Protein AF-A0A9W9Z8R6-F1 (afdb_monomer)

pLDDT: mean 85.92, std 13.2, range [39.03, 97.69]

Sequence (100 aa):
MADQSNQRGYLFNCDHVYNLDVVEKFFLEMEEKHGLNNISTEKLYFGVNRMAEICEATIPQLQMDFAVFVVHANESRLSINEDDAGIGYAKVYRALLQAT

Foldseek 3Di:
DPDLDAFEEEEEEEPPPDDCVVVVVVVVVCCVPPVNHHYDYDYDYYYLVCLVVCLPPNLQPDQGPAYHYDYDPVPPDDDAPDPPCPGPCVSVVVSRVVND

Organism: NCBI:txid174260

Nearest PDB structures (foldseek):
  9ita-assembly1_A  TM=5.403E-01  e=4.714E-01  Homo sapiens
  1b0a-assembly1_A  TM=5.244E-01  e=5.746E-01  Escherichia coli K-12
  3jvd-assembly1_B  TM=5.606E-01  e=3.198E+00  Corynebacterium glutamicum
  6v6y-assembly1_A-2  TM=4.635E-01  e=1.448E+00  Thermus thermophilus HB8
  6s4f-assembly1_B  TM=4.436E-01  e=1.765E+00  Homo sapiens

Solvent-accessible surface area (backbone atoms only — not comparable to full-atom values): 6067 Å² total; per-residue (Å²): 130,82,81,80,59,71,36,36,34,38,39,33,28,56,69,67,70,55,72,63,67,60,57,53,50,49,52,54,53,44,25,75,74,68,68,52,59,58,75,44,76,47,82,48,74,43,43,78,94,42,45,65,54,42,36,73,63,46,48,75,71,52,88,42,68,40,7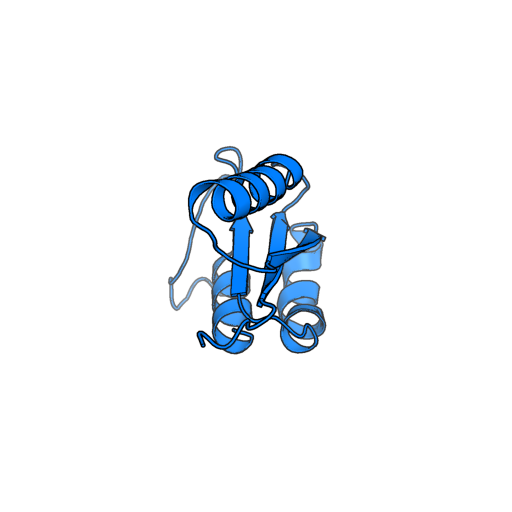5,44,80,54,82,44,90,86,55,94,71,90,56,68,84,53,92,83,44,90,56,70,58,27,47,49,52,55,32,48,6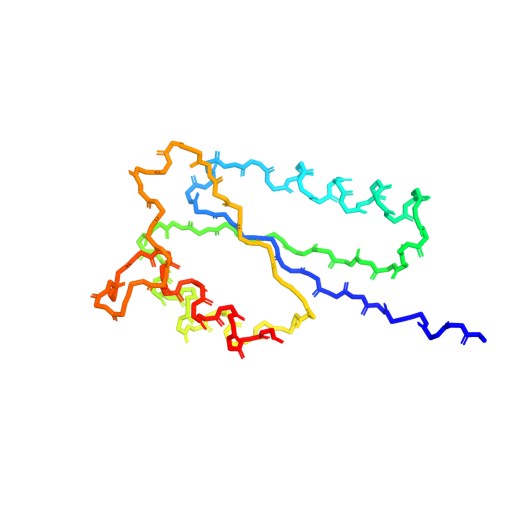8,73,42,85

Radius of gyration: 14.65 Å; Cα contacts (8 Å, |Δi|>4): 138; chains: 1; bounding box: 39×28×40 Å

Structure (mmCIF, N/CA/C/O backbone):
data_AF-A0A9W9Z8R6-F1
#
_entry.id   AF-A0A9W9Z8R6-F1
#
loop_
_atom_site.group_PDB
_atom_site.id
_atom_site.type_symbol
_atom_site.label_atom_id
_atom_site.label_alt_id
_atom_site.label_comp_id
_atom_site.label_asym_id
_atom_site.label_entity_id
_atom_site.label_seq_id
_atom_site.pdbx_PDB_ins_code
_atom_site.Cartn_x
_atom_site.Cartn_y
_atom_site.Cartn_z
_atom_site.occupancy
_atom_site.B_iso_or_equiv
_atom_site.auth_seq_id
_atom_site.auth_comp_id
_atom_site.auth_asym_id
_atom_site.auth_atom_id
_atom_site.pdbx_PDB_model_num
ATOM 1 N N . MET A 1 1 ? -27.881 -9.559 15.141 1.00 39.03 1 MET A N 1
ATOM 2 C CA . MET A 1 1 ? -26.494 -9.450 15.629 1.00 39.03 1 MET A CA 1
ATOM 3 C C . MET A 1 1 ? -25.654 -9.282 14.383 1.00 39.03 1 MET A C 1
ATOM 5 O O . MET A 1 1 ? -25.694 -10.181 13.555 1.00 39.03 1 MET A O 1
ATOM 9 N N . ALA A 1 2 ? -25.100 -8.091 14.150 1.00 48.62 2 ALA A N 1
ATOM 10 C CA . ALA A 1 2 ? -24.265 -7.862 12.975 1.00 48.62 2 ALA A CA 1
ATOM 11 C C . ALA A 1 2 ? -23.006 -8.716 13.132 1.00 48.62 2 ALA A C 1
ATOM 13 O O . ALA A 1 2 ? -22.388 -8.688 14.196 1.00 48.62 2 ALA A O 1
ATOM 14 N N . ASP A 1 3 ? -22.710 -9.521 12.121 1.00 51.78 3 ASP A N 1
ATOM 15 C CA . ASP A 1 3 ? -21.491 -10.314 12.055 1.00 51.78 3 ASP A CA 1
ATOM 16 C C . ASP A 1 3 ? -20.299 -9.348 12.139 1.00 51.78 3 ASP A C 1
ATOM 18 O O . ASP A 1 3 ? -20.171 -8.439 11.318 1.00 51.78 3 ASP A O 1
ATOM 22 N N . GLN A 1 4 ? -19.508 -9.444 13.208 1.00 56.75 4 GLN A N 1
ATOM 23 C CA . GLN A 1 4 ? -18.344 -8.585 13.426 1.00 56.75 4 GLN A CA 1
ATOM 24 C C . GLN A 1 4 ? -17.186 -9.142 12.597 1.00 56.75 4 GLN A C 1
ATOM 26 O O . GLN A 1 4 ? -16.316 -9.837 13.118 1.00 56.75 4 GLN A O 1
ATOM 31 N N . SER A 1 5 ? -17.193 -8.886 11.290 1.00 65.69 5 SER A N 1
ATOM 32 C CA . SER A 1 5 ? -16.091 -9.283 10.416 1.00 65.69 5 SER A CA 1
ATOM 33 C C . SER A 1 5 ? -14.852 -8.440 10.730 1.00 65.69 5 SER A C 1
ATOM 35 O O . SER A 1 5 ? -14.858 -7.235 10.489 1.00 65.69 5 SER A O 1
ATOM 37 N N . ASN A 1 6 ? -13.791 -9.069 11.245 1.00 84.50 6 ASN A N 1
ATOM 38 C CA . ASN A 1 6 ? -12.450 -8.479 11.260 1.00 84.50 6 ASN A CA 1
ATOM 39 C C . ASN A 1 6 ? -12.050 -8.146 9.818 1.00 84.50 6 ASN A C 1
ATOM 41 O O . ASN A 1 6 ? -12.064 -9.050 8.987 1.00 84.50 6 ASN A O 1
ATOM 45 N N . GLN A 1 7 ? -11.689 -6.894 9.533 1.00 89.88 7 GLN A N 1
ATOM 46 C CA . GLN A 1 7 ? -11.213 -6.494 8.208 1.00 89.88 7 GLN A CA 1
ATOM 47 C C . GLN A 1 7 ? -9.703 -6.270 8.241 1.00 89.88 7 GLN A C 1
ATOM 49 O O . GLN A 1 7 ? -9.191 -5.478 9.033 1.00 89.88 7 GLN A O 1
ATOM 54 N N . ARG A 1 8 ? -8.969 -6.942 7.361 1.00 92.94 8 ARG A N 1
ATOM 55 C CA . ARG A 1 8 ? -7.525 -6.779 7.206 1.00 92.94 8 ARG A CA 1
ATOM 56 C C . ARG A 1 8 ? -7.216 -5.889 6.011 1.00 92.94 8 ARG A C 1
ATOM 58 O O . ARG A 1 8 ? -7.429 -6.267 4.863 1.00 92.94 8 ARG A O 1
ATOM 65 N N . GLY A 1 9 ? -6.698 -4.704 6.300 1.00 94.31 9 GLY A N 1
ATOM 66 C CA . GLY A 1 9 ? -6.255 -3.728 5.317 1.00 94.31 9 GLY A CA 1
ATOM 67 C C . GLY A 1 9 ? -4.743 -3.725 5.133 1.00 94.31 9 GLY A C 1
ATOM 68 O O . GLY A 1 9 ? -3.992 -3.922 6.087 1.00 94.31 9 GLY A O 1
ATOM 69 N N . TYR A 1 10 ? -4.284 -3.408 3.926 1.00 97.56 10 TYR A N 1
ATOM 70 C CA . TYR A 1 10 ? -2.888 -3.032 3.688 1.00 97.56 10 TYR A CA 1
ATOM 71 C C . TYR A 1 10 ? -2.783 -1.594 3.182 1.00 97.56 10 TYR A C 1
ATOM 73 O O . TYR A 1 10 ? -3.492 -1.181 2.265 1.00 97.56 10 TYR A O 1
ATOM 81 N N . LEU A 1 11 ? -1.871 -0.834 3.780 1.00 97.69 11 LEU A N 1
ATOM 82 C CA . LEU A 1 11 ? -1.538 0.536 3.424 1.00 97.69 11 LEU A CA 1
ATOM 83 C C . LEU A 1 11 ? -0.210 0.527 2.672 1.00 97.69 11 LEU A C 1
ATOM 85 O O . LEU A 1 11 ? 0.800 0.057 3.190 1.00 97.69 11 LEU A O 1
ATOM 89 N N . PHE A 1 12 ? -0.201 1.065 1.464 1.00 95.94 12 PHE A N 1
ATOM 90 C CA . PHE A 1 12 ? 0.950 1.050 0.575 1.00 95.94 12 PHE A CA 1
ATOM 91 C C . PHE A 1 12 ? 1.396 2.477 0.261 1.00 95.94 12 PHE A C 1
ATOM 93 O O . PHE A 1 12 ? 0.557 3.338 0.007 1.00 95.94 12 PHE A O 1
ATOM 100 N N . ASN A 1 13 ? 2.701 2.735 0.220 1.00 94.31 13 ASN A N 1
ATOM 101 C CA . ASN A 1 13 ? 3.255 3.987 -0.302 1.00 94.31 13 ASN A CA 1
ATOM 102 C C . ASN A 1 13 ? 4.625 3.743 -0.944 1.00 94.31 13 ASN A C 1
ATOM 104 O O . ASN A 1 13 ? 5.413 2.921 -0.471 1.00 94.31 13 ASN A O 1
ATOM 108 N N . CYS A 1 14 ? 4.907 4.461 -2.028 1.00 90.25 14 CYS A N 1
ATOM 109 C CA . CYS A 1 14 ? 6.182 4.360 -2.720 1.00 90.25 14 CYS A CA 1
ATOM 110 C C . CYS A 1 14 ? 7.218 5.313 -2.102 1.00 90.25 14 CYS A C 1
ATOM 112 O O . CYS A 1 14 ? 6.877 6.410 -1.682 1.00 90.25 14 CYS A O 1
ATOM 114 N N . ASP A 1 15 ? 8.485 4.907 -2.026 1.00 89.69 15 ASP A N 1
ATOM 115 C CA . ASP A 1 15 ? 9.634 5.739 -1.622 1.00 89.69 15 ASP A CA 1
ATOM 116 C C . ASP A 1 15 ? 9.494 6.488 -0.274 1.00 89.69 15 ASP A C 1
ATOM 118 O O . ASP A 1 15 ? 10.254 7.413 0.001 1.00 89.69 15 ASP A O 1
ATOM 122 N N . HIS A 1 16 ? 8.562 6.076 0.595 1.00 91.56 16 HIS A N 1
ATOM 123 C CA . HIS A 1 16 ? 8.258 6.734 1.877 1.00 91.56 16 HIS A CA 1
ATOM 124 C C . HIS A 1 16 ? 7.922 8.231 1.739 1.00 91.56 16 HIS A C 1
ATOM 126 O O . HIS A 1 16 ? 8.163 9.019 2.656 1.00 91.56 16 HIS A O 1
ATOM 132 N N . VAL A 1 17 ? 7.362 8.647 0.600 1.00 91.56 17 VAL A N 1
ATOM 133 C CA . VAL A 1 17 ? 6.994 10.053 0.363 1.00 91.56 17 VAL A CA 1
ATOM 134 C C . VAL A 1 17 ? 5.793 10.505 1.196 1.00 91.56 17 VAL A C 1
ATOM 136 O O . VAL A 1 17 ? 5.526 11.703 1.283 1.00 91.56 17 VAL A O 1
ATOM 139 N N . TYR A 1 18 ? 5.063 9.569 1.809 1.00 93.19 18 TYR A N 1
ATOM 140 C CA . TYR A 1 18 ? 3.943 9.851 2.698 1.00 93.19 18 TYR A CA 1
ATOM 141 C C . TYR A 1 18 ? 4.011 9.004 3.972 1.00 93.19 18 TYR A C 1
ATOM 143 O O . TYR A 1 18 ? 4.305 7.816 3.909 1.00 93.19 18 TYR A O 1
ATOM 151 N N . ASN A 1 19 ? 3.675 9.583 5.129 1.00 95.00 19 ASN A N 1
ATOM 152 C CA . ASN A 1 19 ? 3.594 8.828 6.380 1.00 95.00 19 ASN A CA 1
ATOM 153 C C . ASN A 1 19 ? 2.261 8.063 6.496 1.00 95.00 19 ASN A C 1
ATOM 155 O O . ASN A 1 19 ? 1.223 8.650 6.805 1.00 95.00 19 ASN A O 1
ATOM 159 N N . LEU A 1 20 ? 2.303 6.741 6.323 1.00 97.12 20 LEU A N 1
ATOM 160 C CA . LEU A 1 20 ? 1.145 5.851 6.444 1.00 97.12 20 LEU A CA 1
ATOM 161 C C . LEU A 1 20 ? 0.515 5.812 7.848 1.00 97.12 20 LEU A C 1
ATOM 163 O O . LEU A 1 20 ? -0.651 5.436 7.954 1.00 97.12 20 LEU A O 1
ATOM 167 N N . ASP A 1 21 ? 1.206 6.258 8.905 1.00 97.00 21 ASP A N 1
ATOM 168 C CA . ASP A 1 21 ? 0.615 6.387 10.250 1.00 97.00 21 ASP A CA 1
ATOM 169 C C . ASP A 1 21 ? -0.583 7.344 10.257 1.00 97.00 21 ASP A C 1
ATOM 171 O O . ASP A 1 21 ? -1.519 7.179 11.036 1.00 97.00 21 ASP A O 1
ATOM 175 N N . VAL A 1 22 ? -0.578 8.346 9.371 1.00 96.69 22 VAL A N 1
ATOM 176 C CA . VAL A 1 22 ? -1.686 9.301 9.242 1.00 96.69 22 VAL A CA 1
ATOM 177 C C . VAL A 1 22 ? -2.946 8.604 8.723 1.00 96.69 22 VAL A C 1
ATOM 179 O O . VAL A 1 22 ? -4.045 8.897 9.190 1.00 96.69 22 VAL A O 1
ATOM 182 N N . VAL A 1 23 ? -2.795 7.655 7.794 1.00 96.31 23 VAL A N 1
ATOM 183 C CA . VAL A 1 23 ? -3.918 6.887 7.232 1.00 96.31 23 VAL A CA 1
ATOM 184 C C . VAL A 1 23 ? -4.402 5.822 8.211 1.00 96.31 23 VAL A C 1
ATOM 186 O O . VAL A 1 23 ? -5.605 5.665 8.390 1.00 96.31 23 VAL A O 1
ATOM 189 N N . GLU A 1 24 ? -3.490 5.131 8.895 1.00 96.19 24 GLU A N 1
ATOM 190 C CA . GLU A 1 24 ? -3.854 4.200 9.970 1.00 96.19 24 GLU A CA 1
ATOM 191 C C . GLU A 1 24 ? -4.651 4.910 11.071 1.00 96.19 24 GLU A C 1
ATOM 193 O O . GLU A 1 24 ? -5.725 4.451 11.458 1.00 96.19 24 GLU A O 1
ATOM 198 N N . LYS A 1 25 ? -4.188 6.085 11.516 1.00 95.94 25 LYS A N 1
ATOM 199 C CA . LYS A 1 25 ? -4.909 6.892 12.504 1.00 95.94 25 LYS A CA 1
ATOM 200 C C . LYS A 1 25 ? -6.300 7.302 12.015 1.00 95.94 25 LYS A C 1
ATOM 202 O O . LYS A 1 25 ? -7.234 7.306 12.810 1.00 95.94 25 LYS A O 1
ATOM 207 N N . PHE A 1 26 ? -6.453 7.619 10.729 1.00 94.56 26 PHE A N 1
ATOM 208 C CA . PHE A 1 26 ? -7.766 7.904 10.150 1.00 94.56 26 PHE A CA 1
ATOM 209 C C . PHE A 1 26 ? -8.719 6.708 10.284 1.00 94.56 26 PHE A C 1
ATOM 211 O O . PHE A 1 26 ? -9.860 6.903 10.696 1.00 94.56 26 PHE A O 1
ATOM 218 N N . PHE A 1 27 ? -8.263 5.482 10.007 1.00 93.19 27 PHE A N 1
ATOM 219 C CA . PHE A 1 27 ? -9.092 4.290 10.208 1.00 93.19 27 PHE A CA 1
ATOM 220 C C . PHE A 1 27 ? -9.483 4.106 11.675 1.00 93.19 27 PHE A C 1
ATOM 222 O O . PHE A 1 27 ? -10.670 3.956 11.946 1.00 93.19 27 PHE A O 1
ATOM 229 N N . LEU A 1 28 ?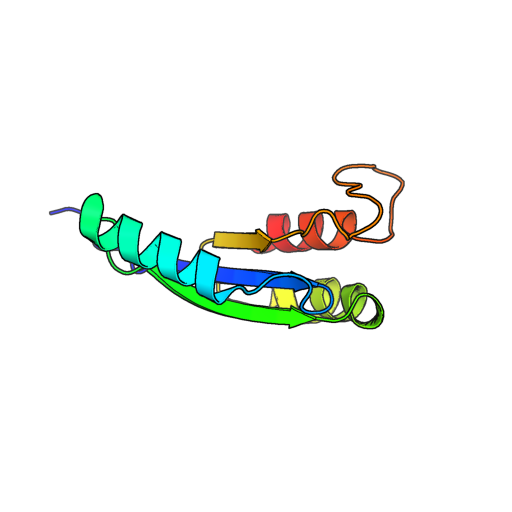 -8.539 4.236 12.612 1.00 91.44 28 LEU A N 1
ATOM 230 C CA . LEU A 1 28 ? -8.821 4.146 14.053 1.00 91.44 28 LEU A CA 1
ATOM 231 C C . LEU A 1 28 ? -9.871 5.176 14.513 1.00 91.44 28 LEU A C 1
ATOM 233 O O . LEU A 1 28 ? -10.793 4.847 15.256 1.00 91.44 28 LEU A O 1
ATOM 237 N N . GLU A 1 29 ? -9.776 6.424 14.044 1.00 92.88 29 GLU A N 1
ATOM 238 C CA . GLU A 1 29 ? -10.776 7.453 14.359 1.00 92.88 29 GLU A CA 1
ATOM 239 C C . GLU A 1 29 ? -12.153 7.143 13.749 1.00 92.88 29 GLU A C 1
ATOM 241 O O . GLU A 1 29 ? -13.183 7.489 14.333 1.00 92.88 29 GLU A O 1
ATOM 246 N N . MET A 1 30 ? -12.190 6.519 12.569 1.00 89.12 30 MET A N 1
ATOM 247 C CA . MET A 1 30 ? -13.434 6.112 11.915 1.00 89.12 30 MET A CA 1
ATOM 248 C C . MET A 1 30 ? -14.094 4.928 12.625 1.00 89.12 30 MET A C 1
ATOM 250 O O . MET A 1 30 ? -15.321 4.911 12.742 1.00 89.12 30 MET A O 1
ATOM 254 N N . GLU A 1 31 ? -13.310 3.980 13.138 1.00 88.12 31 GLU A N 1
ATOM 255 C CA . GLU A 1 31 ? -13.803 2.913 14.014 1.00 88.12 31 GLU A CA 1
ATOM 256 C C . GLU A 1 31 ? -14.476 3.485 15.259 1.00 88.12 31 GLU A C 1
ATOM 258 O O . GLU A 1 31 ? -15.642 3.186 15.526 1.00 88.12 31 GLU A O 1
ATOM 263 N N . GLU A 1 32 ? -13.788 4.390 15.963 1.00 87.62 32 GLU A N 1
ATOM 264 C CA . GLU A 1 32 ? -14.299 5.023 17.182 1.00 87.62 32 GLU A CA 1
ATOM 265 C C . GLU A 1 32 ? 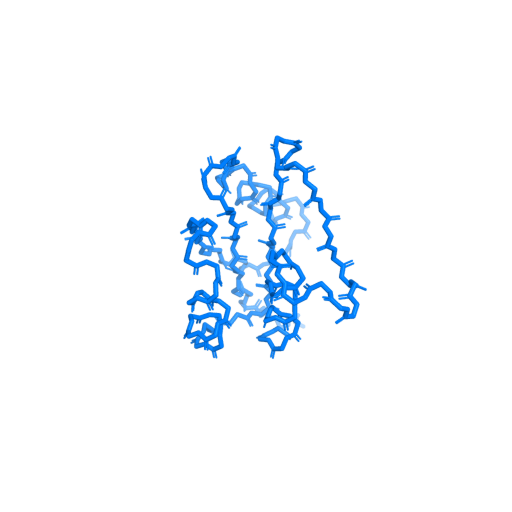-15.589 5.820 16.924 1.00 87.62 32 GLU A C 1
ATOM 267 O O . GLU A 1 32 ? -16.550 5.727 17.690 1.00 87.62 32 GLU A O 1
ATOM 272 N N . LYS A 1 33 ? -15.636 6.600 15.835 1.00 90.06 33 LYS A N 1
ATOM 273 C CA . LYS A 1 33 ? -16.764 7.503 15.543 1.00 90.06 33 LYS A CA 1
ATOM 274 C C . LYS A 1 33 ? -17.970 6.814 14.916 1.00 90.06 33 LYS A C 1
ATOM 276 O O . LYS A 1 33 ? -19.097 7.247 15.155 1.00 90.06 33 LYS A O 1
ATOM 281 N N . HIS A 1 34 ? -17.750 5.808 14.074 1.00 86.12 34 HIS A N 1
ATOM 282 C CA . HIS A 1 34 ? -18.801 5.227 13.233 1.00 86.12 34 HIS A CA 1
ATOM 283 C C . HIS A 1 34 ? -19.119 3.768 13.561 1.00 86.12 34 HIS A C 1
ATOM 285 O O . HIS A 1 34 ? -20.018 3.200 12.943 1.00 86.12 34 HIS A O 1
ATOM 291 N N . GLY A 1 35 ? -18.431 3.165 14.535 1.00 78.50 35 GLY A N 1
ATOM 292 C CA . GLY A 1 35 ? -18.648 1.769 14.906 1.00 78.50 35 GLY A CA 1
ATOM 293 C C . GLY A 1 35 ? -18.262 0.796 13.792 1.00 78.50 35 GLY A C 1
ATOM 294 O O . GLY A 1 35 ? -18.839 -0.291 13.708 1.00 78.50 35 GLY A O 1
ATOM 295 N N . LEU A 1 36 ? -17.321 1.193 12.921 1.00 75.44 36 LEU A N 1
ATOM 296 C CA . LEU A 1 36 ? -16.589 0.230 12.101 1.00 75.44 36 LEU A CA 1
ATOM 297 C C . LEU A 1 36 ? -15.801 -0.632 13.087 1.00 75.44 36 LEU A C 1
ATOM 299 O O . LEU A 1 36 ? -15.085 -0.092 13.923 1.00 75.44 36 LEU A O 1
ATOM 303 N N . ASN A 1 37 ? -16.005 -1.944 13.064 1.00 72.62 37 ASN A N 1
ATOM 304 C CA . ASN A 1 37 ? -15.392 -2.819 14.055 1.00 72.62 37 ASN A CA 1
ATOM 305 C C . ASN A 1 37 ? -14.257 -3.616 13.414 1.00 72.62 37 ASN A C 1
ATOM 307 O O . ASN A 1 37 ? -14.481 -4.332 12.440 1.00 72.62 37 ASN A O 1
ATOM 311 N N . ASN A 1 38 ? -13.089 -3.555 14.050 1.00 84.81 38 ASN A N 1
ATOM 312 C CA . ASN A 1 38 ? -11.951 -4.456 13.892 1.00 84.81 38 ASN A CA 1
ATOM 313 C C . ASN A 1 38 ? -11.226 -4.414 12.531 1.00 84.81 38 ASN A C 1
ATOM 315 O O . ASN A 1 38 ? -10.859 -5.452 11.970 1.00 84.81 38 ASN A O 1
ATOM 319 N N . ILE A 1 39 ? -10.985 -3.214 12.021 1.00 90.75 39 ILE A N 1
ATOM 320 C CA . ILE A 1 39 ? -10.025 -2.912 10.967 1.00 90.75 39 ILE A CA 1
ATOM 321 C C . ILE A 1 39 ? -8.606 -3.031 11.540 1.00 90.75 39 ILE A C 1
ATOM 323 O O . ILE A 1 39 ? -8.144 -2.211 12.327 1.00 90.75 39 ILE A O 1
ATOM 327 N N . SER A 1 40 ? -7.871 -4.043 11.094 1.00 92.31 40 SER A N 1
ATOM 328 C CA . SER A 1 40 ? -6.424 -4.139 11.304 1.00 92.31 40 SER A CA 1
ATOM 329 C C . SER A 1 40 ? -5.696 -3.716 10.036 1.00 92.31 40 SER A C 1
ATOM 331 O O . SER A 1 40 ? -5.999 -4.246 8.969 1.00 92.31 40 SER A O 1
ATOM 333 N N . THR A 1 41 ? -4.729 -2.804 10.137 1.00 94.75 41 THR A N 1
ATOM 334 C CA . THR A 1 41 ? -3.921 -2.368 8.991 1.00 94.75 41 THR A CA 1
ATOM 335 C C . THR A 1 41 ? -2.465 -2.790 9.110 1.00 94.75 41 THR A C 1
ATOM 337 O O . THR A 1 41 ? -1.851 -2.653 10.164 1.00 94.75 41 THR A O 1
ATOM 340 N N . GLU A 1 42 ? -1.880 -3.235 8.001 1.00 96.81 42 GLU A N 1
ATOM 341 C CA . GLU A 1 42 ? -0.433 -3.399 7.845 1.00 96.81 42 GLU A CA 1
ATOM 342 C C . GLU A 1 42 ? 0.122 -2.357 6.873 1.00 96.81 42 GLU A C 1
ATOM 344 O O . GLU A 1 42 ? -0.551 -1.954 5.928 1.00 96.81 42 GLU A O 1
ATOM 349 N N . LYS A 1 43 ? 1.359 -1.904 7.095 1.00 97.50 43 LYS A N 1
ATOM 350 C CA . LYS A 1 43 ? 2.006 -0.864 6.282 1.00 97.50 43 LYS A CA 1
ATOM 351 C C . LYS A 1 43 ? 3.104 -1.484 5.436 1.00 97.50 43 LYS A C 1
ATOM 353 O O . LYS A 1 43 ? 3.9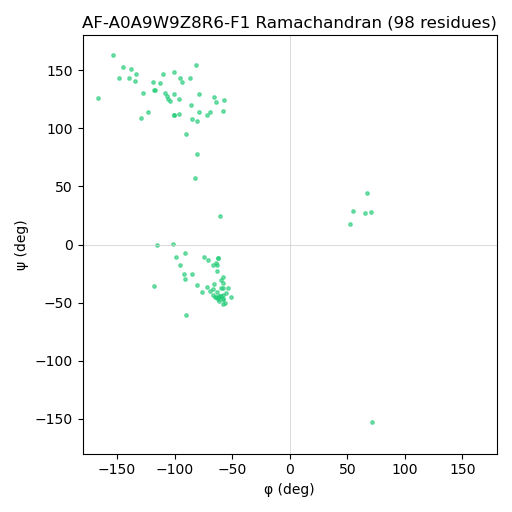78 -2.170 5.963 1.00 97.50 43 LYS A O 1
ATOM 358 N N . LEU A 1 44 ? 3.101 -1.188 4.143 1.00 96.75 44 LEU A N 1
ATOM 359 C CA . LEU A 1 44 ? 4.11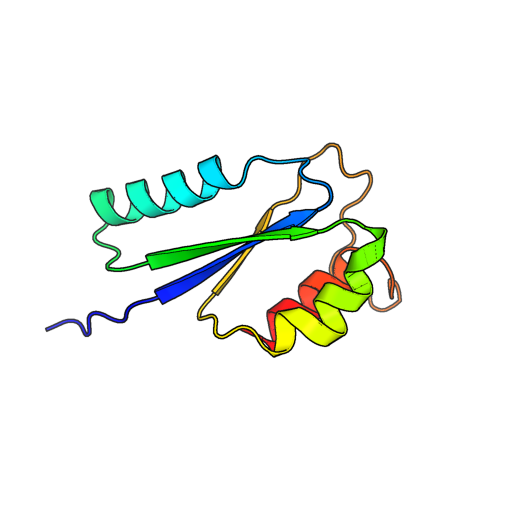1 -1.643 3.204 1.00 96.75 44 LEU A CA 1
ATOM 360 C C . LEU A 1 44 ? 4.645 -0.460 2.401 1.00 96.75 44 LEU A C 1
ATOM 362 O O . LEU A 1 44 ? 3.994 0.075 1.504 1.00 96.75 44 LEU A O 1
ATOM 366 N N . TYR A 1 45 ? 5.883 -0.091 2.705 1.00 95.50 45 TYR A N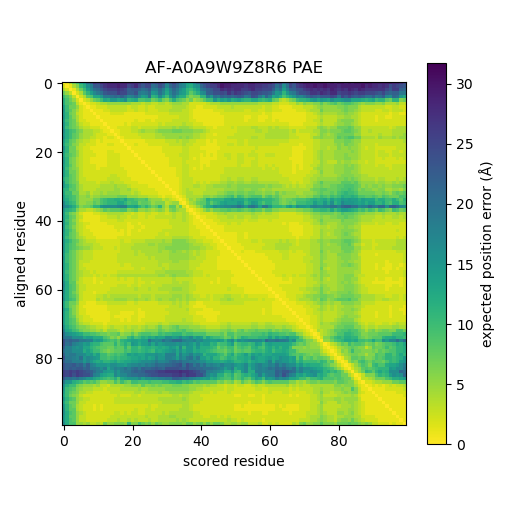 1
ATOM 367 C CA . TYR A 1 45 ? 6.650 0.832 1.885 1.00 95.50 45 TYR A CA 1
ATOM 368 C C . TYR A 1 45 ? 7.517 0.067 0.895 1.00 95.50 45 TYR A C 1
ATOM 370 O O . TYR A 1 45 ? 8.134 -0.945 1.237 1.00 95.50 45 TYR A O 1
ATOM 378 N N . PHE A 1 46 ? 7.611 0.570 -0.329 1.00 93.31 46 PHE A N 1
ATOM 379 C CA . PHE A 1 46 ? 8.489 -0.003 -1.341 1.00 93.31 46 PHE A CA 1
ATOM 380 C C . PHE A 1 46 ? 9.086 1.078 -2.229 1.00 93.31 46 PHE A C 1
ATOM 382 O O . PHE A 1 46 ? 8.500 2.138 -2.399 1.00 93.31 46 PHE A O 1
ATOM 389 N N . GLY A 1 47 ? 10.268 0.818 -2.782 1.00 89.94 47 GLY A N 1
ATOM 390 C CA . GLY A 1 47 ? 10.874 1.736 -3.741 1.00 89.94 47 GLY A CA 1
ATOM 391 C C . GLY A 1 47 ? 10.307 1.547 -5.147 1.00 89.94 47 GLY A C 1
ATOM 392 O O . GLY A 1 47 ? 9.909 0.430 -5.493 1.00 89.94 47 GLY A O 1
ATOM 393 N N . VAL A 1 48 ? 10.346 2.578 -6.000 1.00 86.25 48 VAL A N 1
ATOM 394 C CA . VAL A 1 48 ? 9.928 2.450 -7.420 1.00 86.25 48 VAL A CA 1
ATOM 395 C C . VAL A 1 48 ? 10.664 1.297 -8.114 1.00 86.25 48 VAL A C 1
ATOM 397 O O . VAL A 1 48 ? 10.071 0.543 -8.884 1.00 86.25 48 VAL A O 1
ATOM 400 N N . ASN A 1 49 ? 11.943 1.100 -7.791 1.00 87.81 49 ASN A N 1
ATOM 401 C CA . ASN A 1 49 ? 12.769 0.014 -8.324 1.00 87.81 49 ASN A CA 1
ATOM 402 C C . ASN A 1 49 ? 12.282 -1.397 -7.941 1.00 87.81 49 ASN A C 1
ATOM 404 O O . ASN A 1 49 ? 12.597 -2.352 -8.644 1.00 87.81 49 ASN A O 1
ATOM 408 N N . ARG A 1 50 ? 11.517 -1.533 -6.852 1.00 91.50 50 ARG A N 1
ATOM 409 C CA . ARG A 1 50 ? 10.929 -2.798 -6.383 1.00 91.50 50 ARG A CA 1
ATOM 410 C C . ARG A 1 50 ? 9.455 -2.942 -6.742 1.00 91.50 50 ARG A C 1
ATOM 412 O O . ARG A 1 50 ? 8.853 -3.959 -6.428 1.00 91.50 50 ARG A O 1
ATOM 419 N N . MET A 1 51 ? 8.860 -1.963 -7.420 1.00 89.75 51 MET A N 1
ATOM 420 C CA . MET A 1 51 ? 7.433 -1.975 -7.737 1.00 89.75 51 MET A CA 1
ATOM 421 C C . MET A 1 51 ? 7.009 -3.237 -8.498 1.00 89.75 51 MET A C 1
ATOM 423 O O . MET A 1 51 ? 5.982 -3.821 -8.169 1.00 89.75 51 MET A O 1
ATOM 427 N N . ALA A 1 52 ? 7.806 -3.688 -9.473 1.00 90.00 52 ALA A N 1
ATOM 428 C CA . ALA A 1 52 ? 7.520 -4.921 -10.210 1.00 90.00 52 ALA A CA 1
ATOM 429 C C . ALA A 1 52 ? 7.524 -6.153 -9.289 1.00 90.00 52 ALA A C 1
ATOM 431 O O . ALA A 1 52 ? 6.569 -6.919 -9.300 1.00 90.00 52 ALA A O 1
ATOM 432 N N . GLU A 1 53 ? 8.543 -6.288 -8.434 1.00 94.00 53 GLU A N 1
ATOM 433 C CA . GLU A 1 53 ? 8.646 -7.360 -7.433 1.00 94.00 53 GLU A CA 1
ATOM 434 C C . GLU A 1 53 ? 7.440 -7.356 -6.480 1.00 94.00 53 GLU A C 1
ATOM 436 O O . GLU A 1 53 ? 6.814 -8.392 -6.265 1.00 94.00 53 GLU A O 1
ATOM 441 N N . ILE A 1 54 ? 7.065 -6.186 -5.955 1.00 94.94 54 ILE A N 1
ATOM 442 C CA . ILE A 1 54 ? 5.911 -6.048 -5.059 1.00 94.94 54 ILE A CA 1
ATOM 443 C C . ILE A 1 54 ? 4.614 -6.466 -5.756 1.00 94.94 54 ILE A C 1
ATOM 445 O O . ILE A 1 54 ? 3.821 -7.195 -5.165 1.00 94.94 54 ILE A O 1
ATOM 449 N N . CYS A 1 55 ? 4.405 -6.044 -7.005 1.00 93.44 55 CYS A N 1
ATOM 450 C CA . CYS A 1 55 ? 3.195 -6.369 -7.761 1.00 93.44 55 CYS A CA 1
ATOM 451 C C . CYS A 1 55 ? 3.116 -7.849 -8.152 1.00 93.44 55 CYS A C 1
ATOM 453 O O . CYS A 1 55 ? 2.039 -8.431 -8.109 1.00 93.44 55 CYS A O 1
ATOM 455 N N . GLU A 1 56 ? 4.236 -8.449 -8.554 1.00 94.31 56 GLU A N 1
ATOM 456 C CA . GLU A 1 56 ? 4.264 -9.789 -9.152 1.00 94.31 56 GLU A CA 1
ATOM 457 C C . GLU A 1 56 ? 4.465 -10.897 -8.106 1.00 94.31 56 GLU A C 1
ATOM 459 O O . GLU A 1 56 ? 3.972 -12.007 -8.294 1.00 94.31 56 GLU A O 1
ATOM 464 N N . ALA A 1 57 ? 5.156 -10.611 -6.995 1.00 96.00 57 ALA A N 1
ATOM 465 C CA . ALA A 1 57 ? 5.513 -11.615 -5.992 1.00 96.00 57 ALA A CA 1
ATOM 466 C C . ALA A 1 57 ? 4.906 -11.363 -4.607 1.00 96.00 57 ALA A C 1
ATOM 468 O O . ALA A 1 57 ? 4.580 -12.328 -3.920 1.00 96.00 57 ALA A O 1
ATOM 469 N N . THR A 1 58 ? 4.766 -10.106 -4.171 1.00 96.69 58 THR A N 1
ATOM 470 C CA . THR A 1 58 ? 4.317 -9.802 -2.800 1.00 96.69 58 THR A CA 1
ATOM 471 C C . THR A 1 58 ? 2.801 -9.679 -2.694 1.00 96.69 58 THR A C 1
ATOM 473 O O . THR A 1 58 ? 2.196 -10.464 -1.972 1.00 96.69 58 THR A O 1
ATOM 476 N N . ILE A 1 59 ? 2.181 -8.739 -3.419 1.00 96.88 59 ILE A N 1
ATOM 477 C CA . ILE A 1 59 ? 0.735 -8.457 -3.348 1.00 96.88 59 ILE A CA 1
ATOM 478 C C . ILE A 1 59 ? -0.124 -9.726 -3.511 1.00 96.88 59 ILE A C 1
ATOM 480 O O . ILE A 1 59 ? -0.996 -9.927 -2.669 1.00 96.88 59 ILE A O 1
ATOM 484 N N . PRO A 1 60 ? 0.14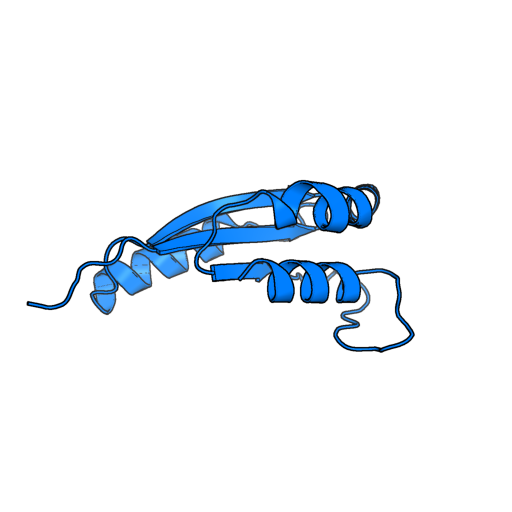0 -10.630 -4.478 1.00 96.38 60 PRO A N 1
ATOM 485 C CA . PRO A 1 60 ? -0.674 -11.837 -4.660 1.00 96.38 60 PRO A CA 1
ATOM 486 C C . PRO A 1 60 ? -0.650 -12.828 -3.486 1.00 96.38 60 PRO A C 1
ATOM 488 O O . P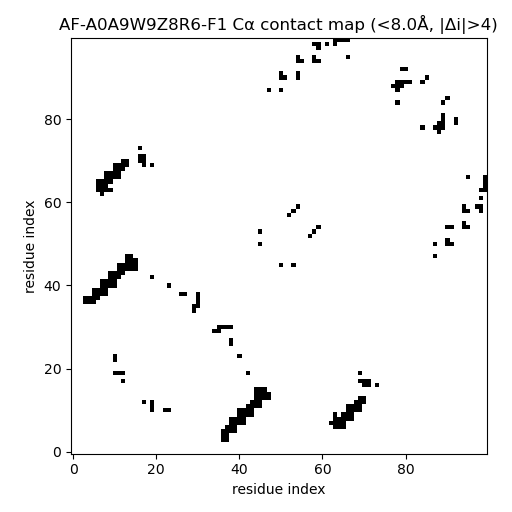RO A 1 60 ? -1.468 -13.742 -3.443 1.00 96.38 60 PRO A O 1
ATOM 491 N N . GLN A 1 61 ? 0.308 -12.702 -2.562 1.00 95.94 61 GLN A N 1
ATOM 492 C CA . GLN A 1 61 ? 0.449 -13.592 -1.402 1.00 95.94 61 GLN A CA 1
ATOM 493 C C . GLN A 1 61 ? -0.147 -13.000 -0.121 1.00 95.94 61 GLN A C 1
ATOM 495 O O . GLN A 1 61 ? -0.257 -13.699 0.889 1.00 95.94 61 GLN A O 1
ATOM 500 N N . LEU A 1 62 ? -0.501 -11.714 -0.133 1.00 95.69 62 LEU A N 1
ATOM 501 C CA . LEU A 1 62 ? -1.058 -11.037 1.027 1.00 95.69 62 LEU A CA 1
ATOM 502 C C . LEU A 1 62 ? -2.540 -11.398 1.172 1.00 95.69 62 LEU A C 1
ATOM 504 O O . LEU A 1 62 ? -3.317 -11.278 0.232 1.00 95.69 62 LEU A O 1
ATOM 508 N N . GLN A 1 63 ? -2.937 -11.809 2.374 1.00 93.19 63 GLN A N 1
ATOM 509 C CA . GLN A 1 63 ? -4.349 -11.970 2.719 1.00 93.19 63 GLN A CA 1
ATOM 510 C C . GLN A 1 63 ? -4.897 -10.621 3.171 1.00 93.19 63 GLN A C 1
ATOM 512 O O . GLN A 1 63 ? -4.546 -10.153 4.256 1.00 93.19 63 GLN A O 1
ATOM 517 N N . MET A 1 64 ? -5.731 -10.008 2.339 1.00 94.12 64 MET A N 1
ATOM 518 C CA . MET A 1 64 ? -6.305 -8.690 2.584 1.00 94.12 64 MET A CA 1
ATOM 519 C C . MET A 1 64 ? -7.772 -8.649 2.157 1.00 94.12 64 MET A C 1
ATOM 521 O O . MET A 1 64 ? -8.137 -9.244 1.150 1.00 94.12 64 MET A O 1
ATOM 525 N N . ASP A 1 65 ? -8.591 -7.929 2.920 1.00 93.62 65 ASP A N 1
ATOM 526 C CA . ASP A 1 65 ? -9.983 -7.619 2.571 1.00 93.62 65 ASP A CA 1
ATOM 527 C C . ASP A 1 65 ? -10.079 -6.291 1.809 1.00 93.62 65 ASP A C 1
ATOM 529 O O . ASP A 1 65 ? -11.027 -6.052 1.065 1.00 93.62 65 ASP A O 1
ATOM 533 N N . PHE A 1 66 ? -9.106 -5.397 2.015 1.00 93.75 66 PHE A N 1
ATOM 534 C CA . PHE A 1 66 ? -8.979 -4.155 1.264 1.00 93.75 66 PHE A CA 1
ATOM 535 C C . PHE A 1 66 ? -7.530 -3.663 1.217 1.00 93.75 66 PHE A C 1
ATOM 537 O O . PHE A 1 66 ? -6.678 -4.038 2.027 1.00 93.75 66 PHE A O 1
ATOM 544 N N . ALA A 1 67 ? -7.264 -2.749 0.289 1.00 96.44 67 ALA A N 1
ATOM 545 C CA . ALA A 1 67 ? -5.984 -2.070 0.170 1.00 96.44 67 ALA A CA 1
ATOM 546 C C . ALA A 1 67 ? -6.169 -0.563 -0.012 1.00 96.44 67 ALA A C 1
ATOM 548 O O . ALA A 1 67 ? -7.103 -0.107 -0.671 1.00 96.44 67 ALA A O 1
ATOM 549 N N . VAL A 1 68 ? -5.233 0.210 0.533 1.00 95.75 68 VAL A N 1
ATOM 550 C CA . VAL A 1 68 ? -5.114 1.650 0.303 1.00 95.75 68 VAL A CA 1
ATOM 551 C C . VAL A 1 68 ? -3.726 1.933 -0.238 1.00 95.75 68 VAL A C 1
ATOM 553 O O . VAL A 1 68 ? -2.731 1.778 0.466 1.00 95.75 68 VAL A O 1
ATOM 556 N N . PHE A 1 69 ? -3.653 2.381 -1.487 1.00 94.00 69 PHE A N 1
ATOM 557 C CA . PHE A 1 69 ? -2.414 2.883 -2.063 1.00 94.00 69 PHE A CA 1
ATOM 558 C C . PHE A 1 69 ? -2.369 4.407 -1.950 1.00 94.00 69 PHE A C 1
ATOM 560 O O . PHE A 1 69 ? -3.164 5.113 -2.569 1.00 94.00 69 PHE A O 1
ATOM 567 N N . VAL A 1 70 ? -1.457 4.907 -1.119 1.00 93.00 70 VAL A N 1
ATOM 568 C CA . VAL A 1 70 ? -1.305 6.326 -0.807 1.00 93.00 70 VAL A CA 1
ATOM 569 C C . VAL A 1 70 ? -0.225 6.922 -1.692 1.00 93.00 70 VAL A C 1
ATOM 571 O O . VAL A 1 70 ? 0.915 6.457 -1.701 1.00 93.00 70 VAL A O 1
ATOM 574 N N . VAL A 1 71 ? -0.591 7.986 -2.396 1.00 88.56 71 VAL A N 1
ATOM 575 C CA . VAL A 1 71 ? 0.275 8.698 -3.335 1.00 88.56 71 VAL A CA 1
ATOM 576 C C . VAL A 1 71 ? 0.451 10.132 -2.838 1.00 88.56 71 VAL A C 1
ATOM 578 O O . VAL A 1 71 ? -0.522 10.794 -2.474 1.00 88.56 71 VAL A O 1
ATOM 581 N N . HIS A 1 72 ? 1.684 10.623 -2.815 1.00 86.19 72 HIS A N 1
ATOM 582 C CA . HIS A 1 72 ? 2.016 12.009 -2.508 1.00 86.19 72 HIS A CA 1
ATOM 583 C C . HIS A 1 72 ? 2.151 12.821 -3.802 1.00 86.19 72 HIS A C 1
ATOM 585 O O . HIS A 1 72 ? 2.728 12.364 -4.780 1.00 86.19 72 HIS A O 1
ATOM 591 N N . ALA A 1 73 ? 1.716 14.085 -3.801 1.00 81.00 73 ALA A N 1
ATOM 592 C CA . ALA A 1 73 ? 1.759 14.956 -4.988 1.00 81.00 73 ALA A CA 1
ATOM 593 C C . ALA A 1 73 ? 3.178 15.250 -5.530 1.00 81.00 73 ALA A C 1
ATOM 595 O O . ALA A 1 73 ? 3.327 15.783 -6.625 1.00 81.00 73 ALA A O 1
ATOM 596 N N . ASN A 1 74 ? 4.217 14.906 -4.764 1.00 75.75 74 ASN A N 1
ATOM 597 C CA . ASN A 1 74 ? 5.615 14.948 -5.211 1.00 75.75 74 ASN A CA 1
ATOM 598 C C . ASN A 1 74 ? 5.963 13.800 -6.183 1.00 75.75 74 ASN A C 1
ATOM 600 O O . ASN A 1 74 ? 7.028 13.805 -6.792 1.00 75.75 74 ASN A O 1
ATOM 604 N N . GLU A 1 75 ? 5.086 12.807 -6.337 1.00 70.44 75 GLU A N 1
ATOM 605 C CA . GLU A 1 75 ? 5.230 11.743 -7.326 1.00 70.44 75 GLU A CA 1
ATOM 606 C C . GLU A 1 75 ? 4.800 12.288 -8.698 1.00 70.44 75 GLU A C 1
ATOM 608 O O . GLU A 1 75 ? 3.652 12.667 -8.920 1.00 70.44 75 GLU A O 1
ATOM 613 N N . SER A 1 76 ? 5.761 12.380 -9.625 1.00 57.38 76 SER A N 1
ATOM 614 C CA . SER A 1 76 ? 5.696 13.254 -10.810 1.00 57.38 76 SER A CA 1
ATOM 615 C C . SER A 1 76 ? 4.566 12.958 -11.812 1.00 57.38 76 SER A C 1
ATOM 617 O O . SER A 1 76 ? 4.351 13.770 -12.715 1.00 57.38 76 SER A O 1
ATOM 619 N N . ARG A 1 77 ? 3.865 11.820 -11.709 1.00 69.31 77 ARG A N 1
ATOM 620 C CA . ARG A 1 77 ? 2.692 11.488 -12.535 1.00 69.31 77 ARG A CA 1
ATOM 621 C C . ARG A 1 77 ? 1.931 10.294 -11.956 1.00 69.31 77 ARG A C 1
ATOM 623 O O . ARG A 1 77 ? 2.485 9.206 -11.821 1.00 69.31 77 ARG A O 1
ATOM 630 N N . LEU A 1 78 ? 0.631 10.474 -11.736 1.00 72.38 78 LEU A N 1
ATOM 631 C CA . LEU A 1 78 ? -0.317 9.382 -11.523 1.00 72.38 78 LEU A CA 1
ATOM 632 C C . LEU A 1 78 ? -0.900 8.950 -12.869 1.00 72.38 78 LEU A C 1
ATOM 634 O O . LEU A 1 78 ? -1.846 9.560 -13.357 1.00 72.38 78 LEU A O 1
ATOM 638 N N . SER A 1 79 ? -0.318 7.919 -13.481 1.00 69.62 79 SER A N 1
ATOM 639 C CA . SER A 1 79 ? -0.980 7.189 -14.566 1.00 69.62 79 SER A CA 1
ATOM 640 C C . SER A 1 79 ? -1.559 5.897 -13.998 1.00 69.62 79 SER A C 1
ATOM 642 O O . SER A 1 79 ? -0.821 5.014 -13.555 1.00 69.62 79 SER A O 1
ATOM 644 N N . ILE A 1 80 ? -2.887 5.833 -13.949 1.00 67.12 80 ILE A N 1
ATOM 645 C CA . ILE A 1 80 ? -3.671 4.689 -13.487 1.00 67.12 80 ILE A CA 1
ATOM 646 C C . ILE A 1 80 ? -4.671 4.401 -14.612 1.00 67.12 80 ILE A C 1
ATOM 648 O O . ILE A 1 80 ? -5.327 5.326 -15.082 1.00 67.12 80 ILE A O 1
ATOM 652 N N . ASN A 1 81 ? -4.780 3.142 -15.045 1.00 61.47 81 ASN A N 1
ATOM 653 C CA . ASN A 1 81 ? -5.679 2.686 -16.122 1.00 61.47 81 ASN A CA 1
ATOM 654 C C . ASN A 1 81 ? -5.330 3.118 -17.556 1.00 61.47 81 ASN A C 1
ATOM 656 O O . ASN A 1 81 ? -6.209 3.183 -18.409 1.00 61.47 81 ASN A O 1
ATOM 660 N N . GLU A 1 82 ? -4.056 3.355 -17.860 1.00 65.69 82 GLU A N 1
ATOM 661 C CA . GLU A 1 82 ? -3.597 3.391 -19.253 1.00 65.69 82 GLU A CA 1
ATOM 662 C C . GLU A 1 82 ? -3.253 1.958 -19.704 1.00 65.69 82 GLU A C 1
ATOM 664 O O . GLU A 1 82 ? -2.392 1.302 -19.110 1.00 65.69 82 GLU A O 1
ATOM 669 N N . ASP A 1 83 ? -3.931 1.460 -20.744 1.00 59.22 83 ASP A N 1
ATOM 670 C CA . ASP A 1 83 ? -3.771 0.080 -21.231 1.00 59.22 83 ASP A CA 1
ATOM 671 C C . ASP A 1 83 ? -2.324 -0.240 -21.637 1.00 59.22 83 ASP A C 1
ATOM 673 O O . ASP A 1 83 ? -1.817 -1.313 -21.293 1.00 59.22 83 ASP A O 1
ATOM 677 N N . ASP A 1 84 ? -1.643 0.743 -22.238 1.00 59.44 84 ASP A N 1
ATOM 678 C CA . ASP A 1 84 ? -0.253 0.677 -22.708 1.00 59.44 84 ASP A CA 1
ATOM 679 C C . ASP A 1 84 ? 0.792 1.118 -21.671 1.00 59.44 84 ASP A C 1
ATOM 681 O O . ASP A 1 84 ? 1.997 0.960 -21.889 1.00 59.44 84 ASP A O 1
ATOM 685 N N . ALA A 1 85 ? 0.380 1.656 -20.520 1.00 58.59 85 ALA A N 1
ATOM 686 C CA . ALA A 1 85 ? 1.317 2.119 -19.501 1.00 58.59 85 ALA A CA 1
ATOM 687 C C . ALA A 1 85 ? 1.796 0.954 -18.635 1.00 58.59 85 ALA A C 1
ATOM 689 O O . ALA A 1 85 ? 1.652 0.986 -17.421 1.00 58.59 85 ALA A O 1
ATOM 690 N N . GLY A 1 86 ? 2.392 -0.084 -19.232 1.00 56.06 86 GLY A N 1
ATOM 691 C CA . GLY A 1 86 ? 2.968 -1.252 -18.544 1.00 56.06 86 GLY A CA 1
ATOM 692 C C . GLY A 1 86 ? 4.114 -0.942 -17.558 1.00 56.06 86 GLY A C 1
ATOM 693 O O . GLY A 1 86 ? 4.950 -1.803 -17.295 1.00 56.06 86 GLY A O 1
ATOM 694 N N . ILE A 1 87 ? 4.174 0.278 -17.028 1.00 66.44 87 ILE A N 1
ATOM 695 C CA . ILE A 1 87 ? 5.161 0.866 -16.135 1.00 66.44 87 ILE A CA 1
ATOM 696 C C . ILE A 1 87 ? 4.450 1.689 -15.043 1.00 66.44 87 ILE A C 1
ATOM 698 O O . ILE A 1 87 ? 3.380 2.253 -15.258 1.00 66.44 87 ILE A O 1
ATOM 702 N N . GLY A 1 88 ? 5.065 1.799 -13.865 1.00 78.44 88 GLY A N 1
ATOM 703 C CA . GLY A 1 88 ? 4.561 2.657 -12.787 1.00 78.44 88 GLY A CA 1
ATOM 704 C C . GLY A 1 88 ? 3.278 2.148 -12.112 1.00 78.44 88 GLY A C 1
ATOM 705 O O . GLY A 1 88 ? 3.012 0.946 -12.059 1.00 78.44 88 GLY A O 1
ATOM 706 N N . TYR A 1 89 ? 2.478 3.071 -11.568 1.00 85.00 89 TYR A N 1
ATOM 707 C CA . TYR A 1 89 ? 1.368 2.754 -10.657 1.00 85.00 89 TYR A CA 1
ATOM 708 C C . TYR A 1 89 ? 0.197 1.988 -11.288 1.00 85.00 89 TYR A C 1
ATOM 710 O O . TYR A 1 89 ? -0.557 1.347 -10.557 1.00 85.00 89 TYR A O 1
ATOM 718 N N . ALA A 1 90 ? 0.065 1.960 -12.619 1.00 85.62 90 ALA A N 1
ATOM 719 C CA . ALA A 1 90 ? -0.906 1.097 -13.292 1.00 85.62 90 ALA A CA 1
ATOM 720 C C . ALA A 1 90 ? -0.687 -0.394 -12.956 1.00 85.62 90 ALA A C 1
ATOM 722 O O . ALA A 1 90 ? -1.658 -1.140 -12.816 1.00 85.62 90 ALA A O 1
ATOM 723 N N . LYS A 1 91 ? 0.571 -0.827 -12.749 1.00 87.00 91 LYS A N 1
ATOM 724 C CA . LYS A 1 91 ? 0.881 -2.185 -12.269 1.00 87.00 91 LYS A CA 1
ATOM 725 C C . LYS A 1 91 ? 0.388 -2.416 -10.842 1.00 87.00 91 LYS A C 1
ATOM 727 O O . LYS A 1 91 ? -0.213 -3.453 -10.583 1.00 87.00 91 LYS A O 1
ATOM 732 N N . VAL A 1 92 ? 0.597 -1.442 -9.954 1.00 90.38 92 VAL A N 1
ATOM 733 C CA . VAL A 1 92 ? 0.140 -1.508 -8.556 1.00 90.38 92 VAL A CA 1
ATOM 734 C C . VAL A 1 92 ? -1.379 -1.622 -8.511 1.00 90.38 92 VAL A C 1
ATOM 736 O O . VAL A 1 92 ? -1.901 -2.524 -7.869 1.00 90.38 92 VAL A O 1
ATOM 739 N N . TYR A 1 93 ? -2.086 -0.773 -9.261 1.00 89.56 93 TYR A N 1
ATOM 740 C CA . TYR A 1 93 ? -3.542 -0.832 -9.360 1.00 89.56 93 TYR A CA 1
ATOM 741 C C . TYR A 1 93 ? -4.038 -2.208 -9.826 1.00 89.56 93 TYR A C 1
ATOM 743 O O . TYR A 1 93 ? -4.895 -2.792 -9.172 1.00 89.56 93 TYR A O 1
ATOM 751 N N . ARG A 1 94 ? -3.483 -2.751 -10.921 1.00 90.25 94 ARG A N 1
ATOM 752 C CA . ARG A 1 94 ? -3.891 -4.067 -11.448 1.00 90.25 94 ARG A CA 1
ATOM 753 C C . ARG A 1 94 ? -3.610 -5.199 -10.458 1.00 90.25 94 ARG A C 1
ATOM 755 O O . ARG A 1 94 ? -4.447 -6.082 -10.322 1.00 90.25 94 ARG A O 1
ATOM 762 N N . ALA A 1 95 ? -2.463 -5.167 -9.779 1.00 93.19 95 ALA A N 1
ATOM 763 C CA . ALA A 1 95 ? -2.114 -6.169 -8.776 1.00 93.19 95 ALA A CA 1
ATOM 764 C C . ALA A 1 95 ? -3.067 -6.119 -7.574 1.00 93.19 95 ALA A C 1
ATOM 766 O O . ALA A 1 95 ? -3.565 -7.158 -7.153 1.00 93.19 95 ALA A O 1
ATOM 767 N N . LEU A 1 96 ? -3.369 -4.921 -7.061 1.00 94.31 96 LEU A N 1
ATOM 768 C CA . LEU A 1 96 ? -4.320 -4.749 -5.961 1.00 94.31 96 LEU A CA 1
ATOM 769 C C . LEU A 1 96 ? -5.733 -5.177 -6.370 1.00 94.31 96 LEU A C 1
ATOM 771 O O . LEU A 1 96 ? -6.339 -5.953 -5.649 1.00 94.31 96 LEU A O 1
ATOM 775 N N . LEU A 1 97 ? -6.207 -4.780 -7.557 1.00 92.81 97 LEU A N 1
ATOM 776 C CA . LEU A 1 97 ? -7.520 -5.175 -8.088 1.00 92.81 97 LEU A CA 1
ATOM 777 C C . LEU A 1 97 ? -7.695 -6.699 -8.218 1.00 92.81 97 LEU A C 1
ATOM 779 O O . LEU A 1 97 ? -8.815 -7.189 -8.209 1.00 92.81 97 LEU A O 1
ATOM 783 N N . GLN A 1 98 ? -6.607 -7.448 -8.405 1.00 92.94 98 GLN A N 1
ATOM 784 C CA . GLN A 1 98 ? -6.646 -8.913 -8.457 1.00 92.94 98 GLN A CA 1
ATOM 785 C C . GLN A 1 98 ? -6.581 -9.565 -7.071 1.00 92.94 98 GLN A C 1
ATOM 787 O O . GLN A 1 98 ? -7.014 -10.706 -6.927 1.00 92.94 98 GLN A O 1
ATOM 792 N N . ALA A 1 99 ? -5.993 -8.879 -6.088 1.00 94.56 99 ALA A N 1
ATOM 793 C CA . ALA A 1 99 ? -5.752 -9.396 -4.743 1.00 94.56 99 ALA A CA 1
ATOM 794 C C . ALA A 1 99 ? -6.848 -9.024 -3.730 1.00 94.56 99 ALA A C 1
ATOM 796 O O . ALA A 1 99 ? -6.919 -9.658 -2.679 1.00 94.56 99 ALA A O 1
ATOM 797 N N . THR A 1 100 ? -7.672 -8.018 -4.039 1.00 88.06 100 THR A N 1
ATOM 798 C CA . THR A 1 100 ? -8.841 -7.576 -3.256 1.00 88.06 100 THR A CA 1
ATOM 799 C C . THR A 1 100 ? -10.126 -7.846 -4.021 1.00 88.06 100 THR A C 1
ATOM 801 O O . THR A 1 100 ? -11.078 -8.388 -3.425 1.00 88.06 100 THR A O 1
#

Mean predicted aligned error: 5.93 Å

Secondary structure (DSSP, 8-state):
------EEEEEEEETT-S-THHHHHHHHHHHHHH----EEEEEEEE-GGGHHHIIIIIGGG---SEEEEE--TTSS----S-TT--STHHHHHHHHHHH-